Protein AF-A0A1Q6LTB7-F1 (afdb_monomer_lite)

Structure (mmCIF, N/CA/C/O backbone):
data_AF-A0A1Q6LTB7-F1
#
_entr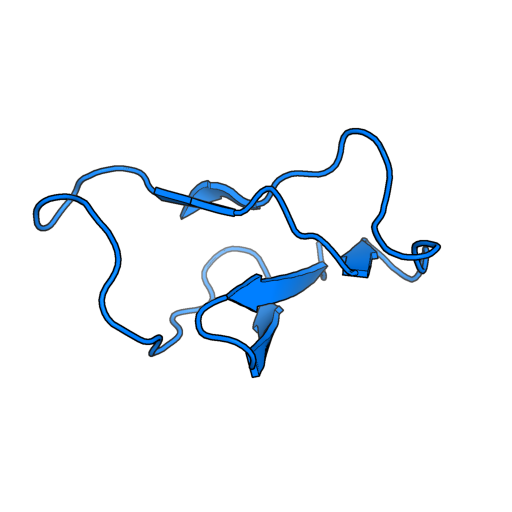y.id   AF-A0A1Q6LTB7-F1
#
loop_
_atom_site.group_PDB
_atom_site.id
_atom_site.type_symbol
_atom_site.label_atom_id
_atom_site.label_alt_id
_atom_site.label_comp_id
_atom_site.label_asym_id
_atom_site.label_entity_id
_atom_site.label_seq_id
_atom_site.pdbx_PDB_ins_code
_atom_site.Cartn_x
_atom_site.Cartn_y
_atom_site.Cartn_z
_atom_site.occupancy
_atom_site.B_iso_or_equiv
_atom_site.auth_seq_id
_atom_site.auth_comp_id
_atom_site.auth_asym_id
_atom_site.auth_atom_id
_atom_site.pdbx_PDB_model_num
ATOM 1 N N . MET A 1 1 ? 2.901 -11.409 -8.265 1.00 85.00 1 MET A N 1
ATOM 2 C CA . MET A 1 1 ? 2.830 -9.949 -8.482 1.00 85.00 1 MET A CA 1
ATOM 3 C C . MET A 1 1 ? 3.606 -9.255 -7.376 1.00 85.00 1 MET A C 1
ATOM 5 O O . MET A 1 1 ? 3.468 -9.689 -6.236 1.00 85.00 1 MET A O 1
ATOM 9 N N . LYS A 1 2 ? 4.430 -8.249 -7.685 1.00 95.44 2 LYS A N 1
ATOM 10 C CA . LYS A 1 2 ? 5.201 -7.476 -6.694 1.00 95.44 2 LYS A CA 1
ATOM 11 C C . LYS A 1 2 ? 4.858 -5.996 -6.807 1.00 95.44 2 LYS A C 1
ATOM 13 O O . LYS A 1 2 ? 4.962 -5.431 -7.891 1.00 95.44 2 LYS A O 1
ATOM 18 N N . ALA A 1 3 ? 4.511 -5.369 -5.690 1.00 97.56 3 ALA A N 1
ATOM 19 C CA . ALA A 1 3 ? 4.207 -3.947 -5.629 1.00 97.56 3 ALA A CA 1
ATOM 20 C C . ALA A 1 3 ? 5.001 -3.244 -4.524 1.00 97.56 3 ALA A C 1
ATOM 22 O O . ALA A 1 3 ? 5.450 -3.873 -3.565 1.00 97.56 3 ALA A O 1
ATOM 23 N N . ILE A 1 4 ? 5.164 -1.930 -4.665 1.00 97.75 4 ILE A N 1
ATOM 24 C CA . ILE A 1 4 ? 5.583 -1.044 -3.576 1.00 97.75 4 ILE A CA 1
ATOM 25 C C . ILE A 1 4 ? 4.434 -0.081 -3.313 1.00 97.75 4 ILE A C 1
ATOM 27 O O . ILE A 1 4 ? 4.020 0.631 -4.228 1.00 97.75 4 ILE A O 1
ATOM 31 N N . ILE A 1 5 ? 3.934 -0.062 -2.080 1.00 97.44 5 ILE A N 1
ATOM 32 C CA . ILE A 1 5 ? 2.858 0.830 -1.635 1.00 97.44 5 ILE A CA 1
ATOM 33 C C . ILE A 1 5 ? 3.381 1.858 -0.637 1.00 97.44 5 ILE A C 1
ATOM 35 O O . ILE A 1 5 ? 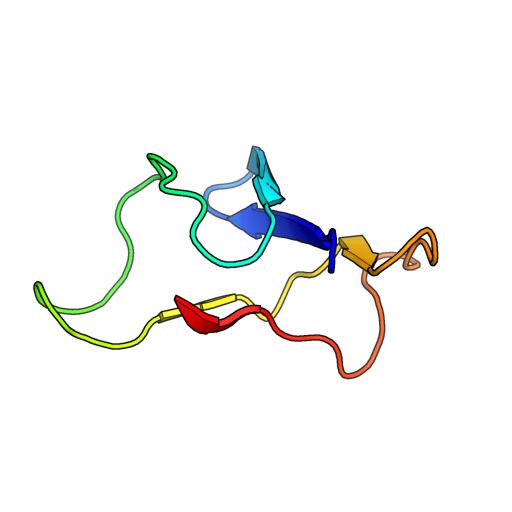4.342 1.587 0.084 1.00 97.44 5 ILE A O 1
ATOM 39 N N . GLU A 1 6 ? 2.732 3.016 -0.571 1.00 97.19 6 GLU A N 1
ATOM 40 C CA . GLU A 1 6 ? 2.958 4.026 0.463 1.00 97.19 6 GLU A CA 1
ATOM 41 C C . GLU A 1 6 ? 1.764 4.070 1.417 1.00 97.19 6 GLU A C 1
ATOM 43 O O . GLU A 1 6 ? 0.634 4.340 1.012 1.00 97.19 6 GLU A O 1
ATOM 48 N N . THR A 1 7 ? 2.022 3.861 2.704 1.00 96.31 7 THR A N 1
ATOM 49 C CA . THR A 1 7 ? 1.044 4.082 3.774 1.00 96.31 7 THR A CA 1
ATOM 50 C C . THR A 1 7 ? 1.760 4.562 5.030 1.00 96.31 7 THR A C 1
ATOM 52 O O . THR A 1 7 ? 2.937 4.267 5.227 1.00 96.31 7 THR A O 1
ATOM 55 N N . GLY A 1 8 ? 1.101 5.393 5.840 1.00 94.44 8 GLY A N 1
ATOM 56 C CA . GLY A 1 8 ? 1.713 5.958 7.051 1.00 94.44 8 GLY A CA 1
ATOM 57 C C . GLY A 1 8 ? 2.986 6.789 6.806 1.00 94.44 8 GLY A C 1
ATOM 58 O O . GLY A 1 8 ? 3.777 6.977 7.723 1.00 94.44 8 GLY A O 1
ATOM 59 N N . GLY A 1 9 ? 3.219 7.262 5.572 1.00 95.44 9 GLY A N 1
ATOM 60 C CA . GLY A 1 9 ? 4.455 7.956 5.178 1.00 95.44 9 GLY A CA 1
ATOM 61 C C . GLY A 1 9 ? 5.665 7.036 4.959 1.00 95.44 9 GLY A C 1
ATOM 62 O O . GLY A 1 9 ? 6.779 7.525 4.785 1.00 95.44 9 GLY A O 1
ATOM 63 N N . LYS A 1 10 ? 5.463 5.714 4.958 1.00 96.81 10 LYS A N 1
ATOM 64 C CA . LYS A 1 10 ? 6.488 4.695 4.710 1.00 96.81 10 LYS A CA 1
ATOM 65 C C . LYS A 1 10 ? 6.171 3.905 3.448 1.00 96.81 10 LYS A C 1
ATOM 67 O O . LYS A 1 10 ? 5.024 3.848 3.011 1.00 96.81 10 LYS A O 1
ATOM 72 N N . GLN A 1 11 ? 7.201 3.283 2.882 1.00 97.81 11 GLN A N 1
ATOM 73 C CA . GLN A 1 11 ? 7.078 2.422 1.710 1.00 97.81 11 GLN A CA 1
ATOM 74 C C . GLN A 1 11 ? 7.212 0.955 2.109 1.00 97.81 11 GLN A C 1
ATOM 76 O O . GLN A 1 11 ? 8.145 0.589 2.824 1.00 97.81 11 GLN A O 1
ATOM 81 N N . TYR A 1 12 ? 6.313 0.117 1.600 1.00 97.69 12 TYR A N 1
ATOM 82 C CA . TYR A 1 12 ? 6.286 -1.317 1.870 1.00 97.69 12 TYR A CA 1
ATOM 83 C C . TYR A 1 12 ? 6.310 -2.091 0.558 1.00 97.69 12 TYR A C 1
ATOM 85 O O . TYR A 1 12 ? 5.556 -1.787 -0.365 1.00 97.69 12 TYR A O 1
ATOM 93 N N . THR A 1 13 ? 7.180 -3.097 0.473 1.00 97.19 13 THR A N 1
ATOM 94 C CA . THR A 1 13 ? 7.188 -4.044 -0.648 1.00 97.19 13 THR A CA 1
ATOM 95 C C . THR A 1 13 ? 6.265 -5.203 -0.315 1.00 97.19 13 THR A C 1
ATOM 97 O O . THR A 1 13 ? 6.441 -5.835 0.723 1.00 97.19 13 THR A O 1
ATOM 100 N N . VAL A 1 14 ? 5.317 -5.497 -1.198 1.00 97.19 14 VAL A N 1
ATOM 101 C CA . VAL A 1 14 ? 4.297 -6.527 -0.984 1.00 97.19 14 VAL A CA 1
ATOM 102 C C . VAL A 1 14 ? 4.172 -7.448 -2.191 1.00 97.19 14 VAL A C 1
ATOM 104 O O . VAL A 1 14 ? 4.362 -7.040 -3.341 1.00 97.19 14 VAL A O 1
ATOM 107 N N . THR A 1 15 ? 3.829 -8.701 -1.918 1.00 96.75 15 THR A N 1
ATOM 108 C CA . THR A 1 15 ? 3.301 -9.661 -2.890 1.00 96.75 15 THR A CA 1
ATOM 109 C C . THR A 1 15 ? 2.005 -10.256 -2.348 1.00 96.75 15 THR A C 1
ATOM 111 O O . THR A 1 15 ? 1.691 -10.102 -1.168 1.00 96.75 15 THR A O 1
ATOM 114 N N . GLU A 1 16 ? 1.255 -10.965 -3.187 1.00 95.25 16 GLU A N 1
ATOM 115 C CA . GLU A 1 16 ? 0.086 -11.726 -2.734 1.00 95.25 16 GLU A CA 1
ATOM 116 C C . GLU A 1 16 ? 0.453 -12.646 -1.553 1.00 95.25 16 GLU A C 1
ATOM 118 O O . GLU A 1 16 ? 1.512 -13.281 -1.568 1.00 95.25 16 GLU A O 1
ATOM 123 N N . GLY A 1 17 ? -0.381 -12.644 -0.509 1.00 95.25 17 GLY A N 1
ATOM 124 C CA . GLY A 1 17 ? -0.159 -13.398 0.730 1.00 95.25 17 GLY A CA 1
ATOM 125 C C . GLY A 1 17 ? 0.897 -12.821 1.684 1.00 95.25 17 GLY A C 1
ATOM 126 O O . GLY A 1 17 ? 1.184 -13.446 2.700 1.00 95.25 17 GLY A O 1
ATOM 127 N N . THR A 1 18 ? 1.494 -11.660 1.389 1.00 94.62 18 THR A N 1
ATOM 128 C CA . THR A 1 18 ? 2.443 -11.019 2.316 1.00 94.62 18 THR A CA 1
ATOM 129 C C . THR A 1 18 ? 1.699 -10.368 3.473 1.00 94.62 18 THR A C 1
ATOM 131 O O . THR A 1 18 ? 0.898 -9.461 3.259 1.00 94.62 18 THR A O 1
ATOM 134 N N . GLU A 1 19 ? 2.035 -10.757 4.699 1.00 95.19 19 GLU A N 1
ATOM 135 C CA . GLU A 1 19 ? 1.623 -10.034 5.901 1.00 95.19 19 GLU A CA 1
ATOM 136 C C . GLU A 1 19 ? 2.602 -8.890 6.185 1.00 95.19 19 GLU A C 1
ATOM 138 O O . GLU A 1 19 ? 3.821 -9.082 6.206 1.00 95.19 19 GLU A O 1
ATOM 143 N N . ILE A 1 20 ? 2.073 -7.687 6.411 1.00 94.31 20 ILE A N 1
ATOM 144 C CA . ILE A 1 20 ? 2.862 -6.507 6.769 1.00 94.31 20 ILE A CA 1
ATOM 145 C C . ILE A 1 20 ? 2.285 -5.833 8.008 1.00 94.31 20 ILE A C 1
ATOM 147 O O . ILE A 1 20 ? 1.075 -5.794 8.214 1.00 94.31 20 ILE A O 1
ATOM 151 N N . TYR A 1 21 ? 3.168 -5.247 8.810 1.00 95.19 21 TYR A N 1
ATOM 152 C CA . TYR A 1 21 ? 2.781 -4.360 9.900 1.00 95.19 21 TYR A CA 1
ATOM 153 C C . TYR A 1 21 ? 2.865 -2.924 9.407 1.00 95.19 21 TYR A C 1
ATOM 155 O O . TYR A 1 21 ? 3.912 -2.488 8.929 1.00 95.19 21 TYR A O 1
ATOM 163 N N . VAL A 1 22 ? 1.761 -2.202 9.538 1.00 95.00 22 VAL A N 1
ATOM 164 C CA . VAL A 1 22 ? 1.632 -0.807 9.119 1.00 95.00 22 VAL A CA 1
ATOM 165 C C . VAL A 1 22 ? 1.093 0.033 10.268 1.00 95.00 22 VAL A C 1
ATOM 167 O O . VAL A 1 22 ? 0.618 -0.481 11.283 1.00 95.00 22 VAL A O 1
ATOM 170 N N . GLU A 1 23 ? 1.177 1.347 10.115 1.00 94.75 23 GLU A N 1
ATOM 171 C CA . GLU A 1 23 ? 0.489 2.298 10.976 1.00 94.75 23 GLU A CA 1
ATOM 172 C C . GLU A 1 23 ? -1.030 2.059 10.979 1.00 94.75 23 GLU A C 1
ATOM 174 O O . GLU A 1 23 ? -1.585 1.394 10.106 1.00 94.75 23 GLU A O 1
ATOM 179 N N . LYS A 1 24 ? -1.724 2.628 11.971 1.00 92.88 24 LYS A N 1
ATOM 180 C CA . LYS A 1 24 ? -3.172 2.460 12.122 1.00 92.88 24 LYS A CA 1
ATOM 181 C C . LYS A 1 24 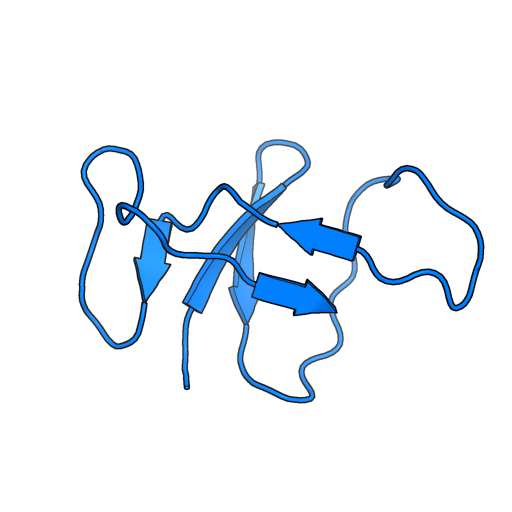? -3.917 2.867 10.842 1.00 92.88 24 LYS A C 1
ATOM 183 O O . LYS A 1 24 ? -3.836 4.018 10.415 1.00 92.88 24 LYS A O 1
ATOM 188 N N . VAL A 1 25 ? -4.689 1.929 10.301 1.00 91.88 25 VAL A N 1
ATOM 189 C CA . VAL A 1 25 ? -5.609 2.125 9.175 1.00 91.88 25 VAL A CA 1
ATOM 190 C C . VAL A 1 25 ? -7.053 2.237 9.675 1.00 91.88 25 VAL A C 1
ATOM 192 O O . VAL A 1 25 ? -7.366 1.827 10.795 1.00 91.88 25 VAL A O 1
ATOM 195 N N . THR A 1 26 ? -7.927 2.842 8.873 1.00 91.75 26 THR A N 1
ATOM 196 C CA . THR A 1 26 ? -9.366 2.917 9.167 1.00 91.75 26 THR A CA 1
ATOM 197 C C . THR A 1 26 ? -10.028 1.588 8.817 1.00 91.75 26 THR A C 1
ATOM 199 O O . THR A 1 26 ? -9.837 1.103 7.707 1.00 91.75 26 THR A O 1
ATOM 202 N N . GLY A 1 27 ? -10.821 1.043 9.737 1.00 91.12 27 GLY A N 1
ATOM 203 C CA . GLY A 1 27 ? -11.537 -0.223 9.569 1.00 91.12 27 GLY A CA 1
ATOM 204 C C . GLY A 1 27 ? -11.489 -1.068 10.839 1.00 91.12 27 GLY A C 1
ATOM 205 O O . GLY A 1 27 ? -10.787 -0.730 11.80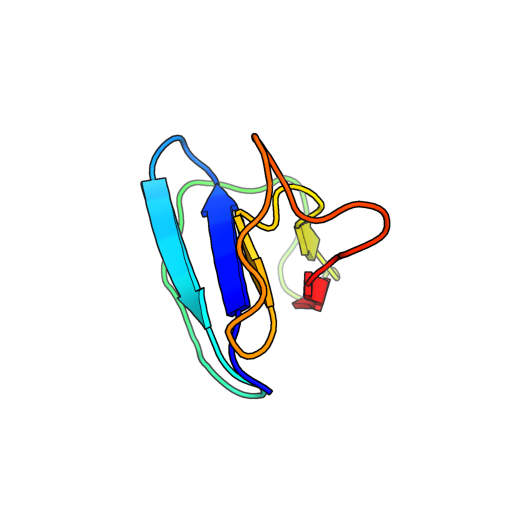0 1.00 91.12 27 GLY A O 1
ATOM 206 N N . GLU A 1 28 ? -12.248 -2.152 10.842 1.00 93.69 28 GLU A N 1
ATOM 207 C CA . GLU A 1 28 ? -12.220 -3.192 11.863 1.00 93.69 28 GLU A CA 1
ATOM 208 C C . GLU A 1 28 ? -11.419 -4.414 11.390 1.00 93.69 28 GLU A C 1
ATOM 210 O O . GLU A 1 28 ? -11.019 -4.535 10.231 1.00 93.69 28 GLU A O 1
ATOM 215 N N . ALA A 1 29 ? -11.131 -5.335 12.309 1.00 91.69 29 ALA A N 1
ATOM 216 C CA . ALA A 1 29 ? -10.441 -6.567 11.954 1.00 91.69 29 ALA A CA 1
ATOM 217 C C . ALA A 1 29 ? -11.291 -7.392 10.973 1.00 91.69 29 ALA A C 1
ATOM 219 O O . ALA A 1 29 ? -12.427 -7.747 11.280 1.00 91.69 29 ALA A O 1
ATOM 220 N N . GLY A 1 30 ? -10.710 -7.731 9.820 1.00 93.56 30 GLY A N 1
ATOM 221 C CA . GLY A 1 30 ? -11.395 -8.449 8.742 1.00 93.56 30 GLY A CA 1
ATOM 222 C C . GLY A 1 30 ? -11.980 -7.542 7.657 1.00 93.56 30 GLY A C 1
ATOM 223 O O . GLY A 1 30 ? -12.386 -8.061 6.617 1.00 93.56 30 GLY A O 1
ATOM 224 N N . ASP A 1 31 ? -11.977 -6.220 7.852 1.00 95.88 31 ASP A N 1
ATOM 225 C CA . ASP A 1 31 ? -12.322 -5.288 6.783 1.00 95.88 31 ASP A CA 1
ATOM 226 C C . ASP A 1 31 ? -11.246 -5.284 5.702 1.00 95.88 31 ASP A C 1
ATOM 228 O O . ASP A 1 31 ? -10.046 -5.330 5.971 1.00 95.88 31 ASP A O 1
ATOM 232 N N . THR A 1 32 ? -11.699 -5.169 4.459 1.00 95.19 32 THR A N 1
ATOM 233 C CA . THR A 1 32 ? -10.816 -4.985 3.314 1.00 95.19 32 THR A CA 1
ATOM 234 C C . THR A 1 32 ? -10.273 -3.561 3.281 1.00 95.19 32 THR A C 1
ATOM 236 O O . THR A 1 32 ? -11.037 -2.593 3.245 1.00 95.19 32 THR A O 1
ATOM 239 N N . VAL A 1 33 ? -8.953 -3.427 3.195 1.00 94.69 33 VAL A N 1
ATOM 240 C CA . VAL A 1 33 ? -8.258 -2.145 3.081 1.00 94.69 33 VAL A CA 1
ATOM 241 C C . VAL A 1 33 ? -7.698 -1.997 1.670 1.00 94.69 33 VAL A C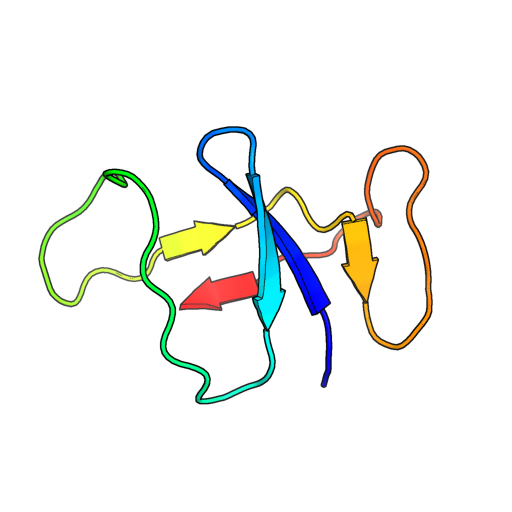 1
ATOM 243 O O . VAL A 1 33 ? -7.022 -2.877 1.141 1.00 94.69 33 VAL A O 1
ATOM 246 N N . THR A 1 34 ? -7.978 -0.856 1.037 1.00 95.88 34 THR A N 1
ATOM 247 C CA . THR A 1 34 ? -7.424 -0.518 -0.281 1.00 95.88 34 THR A CA 1
ATOM 248 C C . THR A 1 34 ? -6.304 0.507 -0.137 1.00 95.88 34 THR A C 1
ATOM 250 O O . THR A 1 34 ? -6.478 1.556 0.480 1.00 95.88 34 THR A O 1
ATOM 253 N N . PHE A 1 35 ? -5.155 0.208 -0.737 1.00 95.75 35 PHE A N 1
ATOM 254 C CA . PHE A 1 35 ? -4.003 1.093 -0.843 1.00 95.75 35 PHE A CA 1
ATOM 255 C C . PHE A 1 35 ? -3.885 1.607 -2.282 1.00 95.75 35 PHE A C 1
ATOM 257 O O . PHE A 1 35 ? -3.407 0.899 -3.171 1.00 95.75 35 PHE A O 1
ATOM 264 N N . ASP A 1 36 ? -4.307 2.853 -2.504 1.00 96.38 36 ASP A N 1
ATOM 265 C CA . ASP A 1 36 ? -4.301 3.493 -3.832 1.00 96.38 36 ASP A CA 1
ATOM 266 C C . ASP A 1 36 ? -2.943 4.117 -4.196 1.00 96.38 36 ASP A C 1
ATOM 268 O O . ASP A 1 36 ? -2.648 4.402 -5.356 1.00 96.38 36 ASP A O 1
ATOM 272 N N . LYS A 1 37 ? -2.078 4.336 -3.201 1.00 97.00 37 LYS A N 1
ATOM 273 C CA . LYS A 1 37 ? -0.736 4.891 -3.403 1.00 97.00 37 LYS A CA 1
ATOM 274 C C . LYS A 1 37 ? 0.262 3.789 -3.734 1.00 97.00 37 LYS A C 1
ATOM 276 O O . LYS A 1 37 ? 1.003 3.319 -2.870 1.00 97.00 37 LYS A O 1
ATOM 281 N N . VAL A 1 38 ? 0.290 3.388 -4.998 1.00 97.69 38 VAL A N 1
ATOM 282 C CA . VAL A 1 38 ? 1.227 2.382 -5.512 1.00 97.69 38 VAL A CA 1
ATOM 283 C C . VAL A 1 38 ? 2.386 3.079 -6.226 1.00 97.69 38 VAL A C 1
ATOM 285 O O . VAL A 1 38 ? 2.182 3.739 -7.238 1.00 97.69 38 VAL A O 1
ATOM 288 N N . LEU A 1 39 ? 3.615 2.943 -5.723 1.00 98.06 39 LEU A N 1
ATOM 289 C CA . LEU A 1 39 ? 4.817 3.541 -6.328 1.00 98.06 39 LEU A CA 1
ATOM 290 C C . LEU A 1 39 ? 5.413 2.669 -7.433 1.00 98.06 39 LEU A C 1
ATOM 292 O O . LEU A 1 39 ? 6.028 3.181 -8.366 1.00 98.06 39 LEU A O 1
ATOM 296 N N . MET A 1 40 ? 5.260 1.350 -7.324 1.00 97.62 40 MET A N 1
ATOM 297 C CA . MET A 1 40 ? 5.747 0.402 -8.320 1.00 97.62 40 MET A CA 1
ATOM 298 C C . MET A 1 40 ? 4.821 -0.805 -8.402 1.00 97.62 40 MET A C 1
ATOM 300 O O . MET A 1 40 ? 4.339 -1.276 -7.374 1.00 97.62 40 MET A O 1
ATOM 304 N N . LEU A 1 41 ? 4.619 -1.317 -9.615 1.00 96.75 41 LEU A N 1
ATOM 305 C CA . LEU A 1 41 ? 3.915 -2.568 -9.872 1.00 96.75 41 LEU A CA 1
ATOM 306 C C . LEU A 1 41 ? 4.655 -3.370 -10.946 1.00 96.75 41 LEU A C 1
ATOM 308 O O . LEU A 1 41 ? 4.853 -2.875 -12.053 1.00 96.75 41 LEU A O 1
ATOM 312 N N . ASP A 1 42 ? 5.095 -4.583 -10.607 1.00 95.62 42 ASP A N 1
ATOM 313 C CA . ASP A 1 42 ? 5.825 -5.512 -11.486 1.00 95.62 42 ASP A CA 1
ATOM 314 C C . ASP A 1 42 ? 6.961 -4.847 -12.291 1.00 95.62 42 ASP A C 1
ATOM 316 O O . ASP A 1 42 ? 7.150 -5.072 -13.484 1.00 95.62 42 ASP A O 1
ATOM 320 N N . GLY A 1 43 ? 7.734 -3.989 -11.622 1.00 94.75 43 GLY A N 1
ATOM 321 C CA . GLY A 1 43 ? 8.867 -3.270 -12.209 1.00 94.75 43 GLY A CA 1
ATOM 322 C C . GLY A 1 43 ? 8.508 -1.959 -12.914 1.00 94.75 43 GLY A C 1
ATOM 323 O O . GLY A 1 43 ? 9.409 -1.175 -13.207 1.00 94.75 43 GLY A O 1
ATOM 324 N N . LYS A 1 44 ? 7.221 -1.656 -13.130 1.00 95.94 44 LYS A N 1
ATOM 325 C CA . LYS A 1 44 ? 6.775 -0.344 -13.617 1.00 95.94 44 LYS A CA 1
ATOM 326 C C . LYS A 1 44 ? 6.740 0.651 -12.461 1.00 95.94 44 LYS A C 1
ATOM 328 O O . LYS A 1 44 ? 5.918 0.513 -11.559 1.00 95.94 44 LYS A O 1
ATOM 333 N N . VAL A 1 45 ? 7.616 1.650 -12.500 1.00 97.00 45 VAL A N 1
ATOM 334 C CA . VAL A 1 45 ? 7.702 2.716 -11.490 1.00 97.00 45 VAL A CA 1
ATOM 335 C C . VAL A 1 45 ? 6.816 3.897 -11.892 1.00 97.00 45 VAL A C 1
ATOM 337 O O . VAL A 1 45 ? 6.798 4.300 -13.055 1.00 97.00 45 VAL A O 1
ATOM 340 N N . GLY A 1 46 ? 6.061 4.421 -10.930 1.00 96.12 46 GLY A N 1
ATOM 341 C CA . GLY A 1 46 ? 5.180 5.572 -11.087 1.00 96.12 46 GLY A CA 1
ATOM 342 C C . GLY A 1 46 ? 5.889 6.922 -10.969 1.00 96.12 46 GLY A C 1
ATOM 343 O O . GLY A 1 46 ? 7.025 7.012 -10.508 1.00 96.12 46 GLY A O 1
ATOM 344 N N . MET A 1 47 ? 5.194 7.990 -11.364 1.00 94.44 47 MET A N 1
ATOM 345 C CA . MET A 1 47 ? 5.652 9.377 -11.220 1.00 94.44 47 MET A CA 1
ATOM 346 C C . MET A 1 47 ? 4.462 1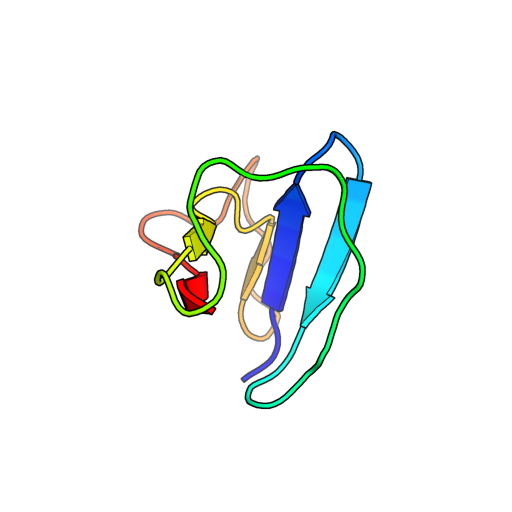0.292 -10.871 1.00 94.44 47 MET A C 1
ATOM 348 O O . MET A 1 47 ? 3.820 10.808 -11.782 1.00 94.44 47 MET A O 1
ATOM 352 N N . PRO A 1 48 ? 4.132 10.521 -9.583 1.00 94.19 48 PRO A N 1
ATOM 353 C CA . PRO A 1 48 ? 4.705 9.904 -8.378 1.00 94.19 48 PRO A CA 1
ATOM 354 C C . PRO A 1 48 ? 4.192 8.477 -8.102 1.00 94.19 48 PRO A C 1
ATOM 356 O O . PRO A 1 48 ? 4.869 7.709 -7.427 1.00 94.19 48 PRO A O 1
ATOM 359 N N . TYR A 1 49 ? 3.027 8.112 -8.643 1.00 97.25 49 TYR A N 1
ATOM 360 C CA . TYR A 1 49 ? 2.381 6.809 -8.449 1.00 97.25 49 TYR A CA 1
ATOM 361 C C . TYR A 1 49 ? 2.070 6.147 -9.794 1.00 97.25 49 TYR A C 1
ATOM 363 O O . TYR A 1 49 ? 2.089 6.794 -10.844 1.00 97.25 49 TYR A O 1
ATOM 371 N N . VAL A 1 50 ? 1.836 4.838 -9.779 1.00 96.81 50 VAL A N 1
ATOM 372 C CA . VAL A 1 50 ? 1.387 4.084 -10.948 1.00 96.81 50 VAL A CA 1
ATOM 373 C C . VAL A 1 50 ? -0.099 4.375 -11.149 1.00 96.81 50 VAL A C 1
ATOM 375 O O . VAL A 1 50 ? -0.920 4.059 -10.291 1.00 96.81 50 VAL A O 1
ATOM 378 N N . GLU A 1 51 ? -0.452 4.984 -12.279 1.00 94.62 51 GLU A N 1
ATOM 379 C CA . GLU A 1 51 ? -1.847 5.305 -12.591 1.00 94.62 51 GLU A CA 1
ATOM 380 C C . GLU A 1 51 ? -2.734 4.054 -12.616 1.00 94.62 51 GLU A C 1
ATOM 382 O O . GLU A 1 51 ? -2.359 3.022 -13.179 1.00 94.62 51 GLU A O 1
ATOM 387 N N . ASN A 1 52 ? -3.936 4.175 -12.042 1.00 92.69 52 ASN A N 1
ATOM 388 C CA . ASN A 1 52 ? -4.954 3.120 -11.960 1.00 92.69 52 ASN A CA 1
ATOM 389 C C . ASN A 1 52 ? -4.496 1.825 -11.257 1.00 92.69 52 ASN A C 1
ATOM 391 O O . ASN A 1 52 ? -5.116 0.776 -11.439 1.00 92.69 52 ASN A O 1
ATOM 395 N N . ALA A 1 53 ? -3.434 1.880 -10.449 1.00 95.31 53 ALA A N 1
ATOM 396 C CA . ALA A 1 53 ? -2.998 0.761 -9.625 1.00 95.31 53 ALA A CA 1
ATOM 397 C C . ALA A 1 53 ? -3.563 0.869 -8.204 1.00 95.31 53 ALA A C 1
ATOM 399 O O . ALA A 1 53 ? -3.595 1.946 -7.616 1.00 95.31 53 ALA A O 1
ATOM 400 N N . LYS A 1 54 ? -3.966 -0.272 -7.645 1.00 95.38 54 LYS A N 1
ATOM 401 C CA . LYS A 1 54 ? -4.381 -0.409 -6.247 1.00 95.38 54 LYS A CA 1
ATOM 402 C C . LYS A 1 54 ? -3.951 -1.764 -5.708 1.00 95.38 54 LYS A C 1
ATOM 404 O O . LYS A 1 54 ? -3.930 -2.744 -6.454 1.00 95.38 54 LYS A O 1
ATOM 409 N N . VAL A 1 55 ? -3.633 -1.814 -4.422 1.00 95.56 55 VAL A N 1
ATOM 410 C CA . VAL A 1 55 ? -3.396 -3.062 -3.689 1.00 95.56 55 VAL A CA 1
ATOM 411 C C . VAL A 1 55 ? -4.503 -3.224 -2.662 1.00 95.56 55 VAL A C 1
ATOM 413 O O . VAL A 1 55 ? -4.870 -2.261 -1.997 1.00 95.56 55 VAL A O 1
ATOM 416 N N . VAL A 1 56 ? -5.047 -4.429 -2.559 1.00 95.25 56 VAL A N 1
ATOM 417 C CA . VAL A 1 56 ? -6.141 -4.757 -1.645 1.00 95.25 56 VAL A CA 1
ATOM 418 C C . VAL A 1 56 ? -5.636 -5.816 -0.675 1.00 95.25 56 VAL A C 1
ATOM 420 O O . VAL A 1 56 ? -4.998 -6.775 -1.114 1.00 95.25 56 VAL A O 1
ATOM 423 N N . GLY A 1 57 ? -5.889 -5.614 0.615 1.00 90.25 57 GLY A N 1
ATOM 424 C CA . GLY A 1 57 ? -5.501 -6.521 1.693 1.00 90.25 57 GLY A CA 1
ATOM 425 C C . GLY A 1 57 ? -6.518 -6.552 2.816 1.00 90.25 57 GLY A C 1
ATOM 426 O O . GLY A 1 57 ? -7.489 -5.761 2.757 1.00 90.25 57 GLY A O 1
#

Foldseek 3Di:
DWWWADDPNDIDIDDPPDDDDDPDDPDDPPDKDKGPAIQDDPHDGDPNGDPPDIDID

Sequence (57 aa):
MKAIIETGGKQYTVTEGTEIYVEKVTGEAGDTVTFDKVLMLDGKVGMPYVENAKVVG

pLDDT: mean 95.23, std 2.26, range [85.0, 98.06]

Secondary structure (DSSP, 8-state):
-EEEEEETTEEEEEETT-----SPPSS-TT---EE--EEEETTEE-SSS-TT--EE-

Radius of gyration: 11.07 Å; chains: 1; bounding box: 21×23×26 Å